Protein AF-A0A6B3FRG8-F1 (afdb_monomer_lite)

Sequence (74 aa):
GGYGILREYLTGAYGEAEGTELARPDFVALAESFGVPAVTTTAAGLGADLAEALTSGGPRVVVLRERLRMFGES

Foldseek 3Di:
DFDLVQQVVCCVVPVGDDPGDDDDDPVQVVCVVVVAHEDEDEPVCVVVVVVCCVVVPDHHYYHYDDDDDDPDDD

Radius of gyration: 15.79 Å; chains: 1; bounding box: 30×27×42 Å

pLDDT: mean 86.7, std 12.34, range [42.84, 98.0]

Secondary structure (DSSP, 8-state):
-B-HHHHHHHHHHHSS--S-B-----HHHHHHHTT--EEEE-TTTHHHHHHHHHHSSS--EEEE------TT--

Structure (mmCIF, N/CA/C/O backbone):
data_AF-A0A6B3FRG8-F1
#
_entry.id   AF-A0A6B3FRG8-F1
#
loop_
_atom_site.group_PDB
_atom_site.id
_atom_site.type_symbol
_atom_site.label_atom_id
_atom_site.label_alt_id
_atom_site.label_comp_id
_atom_site.label_asym_id
_atom_site.label_entity_id
_atom_site.label_seq_id
_atom_site.pdbx_PDB_ins_code
_atom_site.Cartn_x
_atom_site.Cartn_y
_atom_site.Cartn_z
_atom_site.occupancy
_atom_site.B_iso_or_equiv
_atom_site.auth_seq_id
_atom_site.auth_comp_id
_atom_site.auth_asym_id
_atom_site.auth_atom_id
_atom_site.pdbx_PDB_model_num
ATOM 1 N N . GLY A 1 1 ? 3.284 -4.815 -10.639 1.00 70.06 1 GLY A N 1
ATOM 2 C CA . GLY A 1 1 ? 4.182 -4.787 -9.463 1.00 70.06 1 GLY A CA 1
ATOM 3 C C . GLY A 1 1 ? 5.526 -5.288 -9.932 1.00 70.06 1 GLY A C 1
ATOM 4 O O . GLY A 1 1 ? 5.661 -5.487 -11.130 1.00 70.06 1 GLY A O 1
ATOM 5 N N . GLY A 1 2 ? 6.504 -5.495 -9.053 1.00 82.44 2 GLY A N 1
ATOM 6 C CA . GLY A 1 2 ? 7.774 -6.081 -9.485 1.00 82.44 2 GLY A CA 1
ATOM 7 C C . GLY A 1 2 ? 9.017 -5.417 -8.919 1.00 82.44 2 GLY A C 1
ATOM 8 O O . GLY A 1 2 ? 8.943 -4.631 -7.974 1.00 82.44 2 GLY A O 1
ATOM 9 N N . TYR A 1 3 ? 10.156 -5.735 -9.523 1.00 79.62 3 TYR A N 1
ATOM 10 C CA . TYR A 1 3 ? 11.473 -5.282 -9.088 1.00 79.62 3 TYR A CA 1
ATOM 11 C C . TYR A 1 3 ? 11.850 -3.963 -9.776 1.00 79.62 3 TYR A C 1
ATOM 13 O O . TYR A 1 3 ? 12.589 -3.957 -10.755 1.00 79.62 3 TYR A O 1
ATOM 21 N N . GLY A 1 4 ? 11.327 -2.839 -9.271 1.00 77.94 4 GLY A N 1
ATOM 22 C CA . GLY A 1 4 ? 11.490 -1.512 -9.890 1.00 77.94 4 GLY A CA 1
ATOM 23 C C . GLY A 1 4 ? 12.947 -1.080 -10.105 1.00 77.94 4 GLY A C 1
ATOM 24 O O . GLY A 1 4 ? 13.292 -0.666 -11.203 1.00 77.94 4 GLY A O 1
ATOM 25 N N . ILE A 1 5 ? 13.813 -1.274 -9.106 1.00 78.75 5 ILE A N 1
ATOM 26 C CA . ILE A 1 5 ? 15.249 -0.953 -9.212 1.00 78.75 5 ILE A CA 1
ATOM 27 C C . ILE A 1 5 ? 15.934 -1.830 -10.273 1.00 78.75 5 ILE A C 1
ATOM 29 O O . ILE A 1 5 ? 16.711 -1.347 -11.089 1.00 78.75 5 ILE A O 1
ATOM 33 N N . LEU A 1 6 ? 15.616 -3.129 -10.299 1.00 79.31 6 LEU A N 1
ATOM 34 C CA . LEU A 1 6 ? 16.189 -4.053 -11.280 1.00 79.31 6 LEU A CA 1
ATOM 35 C C . LEU A 1 6 ? 15.721 -3.724 -12.703 1.00 79.31 6 LEU A C 1
ATOM 37 O O . LEU A 1 6 ? 16.504 -3.831 -13.640 1.00 79.31 6 LEU A O 1
ATOM 41 N N . ARG A 1 7 ? 14.467 -3.286 -12.867 1.00 82.50 7 ARG A N 1
ATOM 42 C CA . ARG A 1 7 ? 13.934 -2.824 -14.153 1.00 82.50 7 ARG A CA 1
ATOM 43 C C . ARG A 1 7 ? 14.716 -1.628 -14.680 1.00 82.50 7 ARG A C 1
ATOM 45 O O . ARG A 1 7 ? 15.095 -1.635 -15.847 1.00 82.50 7 ARG A O 1
ATOM 52 N N . GLU A 1 8 ? 14.947 -0.623 -13.837 1.00 78.44 8 GLU A N 1
ATOM 53 C CA . GLU A 1 8 ? 15.724 0.566 -14.204 1.00 78.44 8 GLU A CA 1
ATOM 54 C C . GLU A 1 8 ? 17.156 0.179 -14.609 1.00 78.44 8 GLU A C 1
ATOM 56 O O . GLU A 1 8 ? 17.617 0.601 -15.667 1.00 78.44 8 GLU A O 1
ATOM 61 N N . TYR A 1 9 ? 17.822 -0.716 -13.867 1.00 83.00 9 TYR A N 1
ATOM 62 C CA . TYR A 1 9 ? 19.152 -1.211 -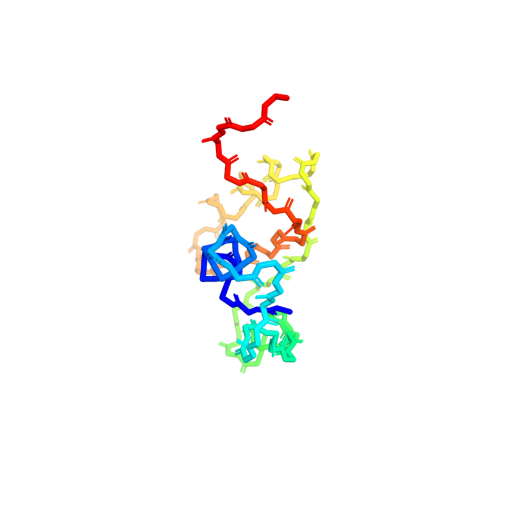14.247 1.00 83.00 9 TYR A CA 1
ATOM 63 C C . TYR A 1 9 ? 19.177 -1.987 -15.564 1.00 83.00 9 TYR A C 1
ATOM 65 O O . TYR A 1 9 ? 20.061 -1.752 -16.385 1.00 83.00 9 TYR A O 1
ATOM 73 N N . LEU A 1 10 ? 18.228 -2.900 -15.787 1.00 80.25 10 LEU A N 1
ATOM 74 C CA . LEU A 1 10 ? 18.175 -3.669 -17.033 1.00 80.25 10 LEU A CA 1
ATOM 75 C C . LEU A 1 10 ? 17.886 -2.764 -18.231 1.00 80.25 10 LEU A C 1
ATOM 77 O O . LEU A 1 10 ? 18.555 -2.871 -19.252 1.00 80.25 10 LEU A O 1
ATOM 81 N N . THR A 1 11 ? 16.974 -1.806 -18.069 1.00 84.31 11 THR A N 1
ATOM 82 C CA . THR A 1 11 ? 16.669 -0.818 -19.111 1.00 84.31 11 THR A CA 1
ATOM 83 C C . THR A 1 11 ? 17.888 0.052 -19.416 1.00 84.31 11 THR A C 1
ATOM 85 O O . THR A 1 11 ? 18.215 0.254 -20.581 1.00 84.31 11 THR A O 1
ATOM 88 N N . GLY A 1 12 ? 18.603 0.521 -18.388 1.00 81.44 12 GLY A N 1
ATOM 89 C CA . GLY A 1 12 ? 19.812 1.326 -18.564 1.00 81.44 12 GLY A CA 1
ATOM 90 C C . GLY A 1 12 ? 20.974 0.564 -19.213 1.00 81.44 12 GLY A C 1
ATOM 91 O O . GLY A 1 12 ? 21.720 1.144 -19.997 1.00 81.44 12 GLY A O 1
ATOM 92 N N . ALA A 1 13 ? 21.129 -0.730 -18.915 1.00 82.38 13 ALA A N 1
ATOM 93 C CA . ALA A 1 13 ? 22.229 -1.546 -19.432 1.00 82.38 13 ALA A CA 1
ATOM 94 C C . ALA A 1 13 ? 21.939 -2.196 -20.797 1.00 82.38 13 ALA A C 1
ATOM 96 O O . ALA A 1 13 ? 22.866 -2.388 -21.583 1.00 82.38 13 ALA A O 1
ATOM 97 N N . TYR A 1 14 ? 20.680 -2.542 -21.079 1.00 82.38 14 TYR A N 1
ATOM 98 C CA . TYR A 1 14 ? 20.302 -3.400 -22.211 1.00 82.38 14 TYR A CA 1
ATOM 99 C C . TYR A 1 14 ? 19.163 -2.839 -23.074 1.00 82.38 14 TYR A C 1
ATOM 101 O O . TYR A 1 14 ? 18.802 -3.451 -24.073 1.00 82.38 14 TYR A O 1
ATOM 109 N N . GLY A 1 15 ? 18.597 -1.679 -22.730 1.00 83.75 15 GLY A N 1
ATOM 110 C CA . GLY A 1 15 ? 17.506 -1.041 -23.477 1.00 83.75 15 GLY A CA 1
ATOM 111 C C . GLY A 1 15 ? 16.115 -1.620 -23.200 1.00 83.75 15 GLY A C 1
ATOM 112 O O . GLY A 1 15 ? 15.116 -0.992 -23.545 1.00 83.75 15 GLY A O 1
ATOM 113 N N . GLU A 1 16 ? 16.029 -2.768 -22.528 1.00 81.12 16 GLU A N 1
ATOM 114 C CA . GLU A 1 16 ? 14.779 -3.405 -22.118 1.00 81.12 16 GLU A CA 1
ATOM 115 C C . GLU A 1 16 ? 14.941 -4.171 -20.798 1.00 81.12 16 GLU A C 1
ATOM 117 O O . GLU A 1 16 ? 16.045 -4.539 -20.398 1.00 81.12 16 GLU A O 1
ATOM 122 N N . ALA A 1 17 ? 13.829 -4.396 -20.096 1.00 81.00 17 ALA A N 1
ATOM 123 C CA . ALA A 1 17 ? 13.808 -5.148 -18.848 1.00 81.00 17 ALA A CA 1
ATOM 124 C C . ALA A 1 17 ? 13.006 -6.442 -19.005 1.00 81.00 17 ALA A C 1
ATOM 126 O O . ALA A 1 17 ? 11.829 -6.409 -19.359 1.00 81.00 17 ALA A O 1
ATOM 127 N N . GLU A 1 18 ? 13.616 -7.571 -18.646 1.00 82.25 18 GLU A N 1
ATOM 128 C CA . GLU A 1 18 ? 12.984 -8.892 -18.660 1.00 82.25 18 GLU A CA 1
ATOM 129 C C . GLU A 1 18 ? 12.824 -9.438 -17.230 1.00 82.25 18 GLU A C 1
ATOM 131 O O . GLU A 1 18 ? 13.645 -9.176 -16.352 1.00 82.25 18 GLU A O 1
ATOM 136 N N . GLY A 1 19 ? 11.733 -10.162 -16.957 1.00 82.69 19 GLY A N 1
ATOM 137 C CA . GLY A 1 19 ? 11.509 -10.848 -15.672 1.00 82.69 19 GLY A CA 1
ATOM 138 C C . GLY A 1 19 ? 11.252 -9.946 -14.455 1.00 82.69 19 GLY A C 1
ATOM 139 O O . GLY A 1 19 ? 11.116 -10.440 -13.337 1.00 82.69 19 GLY A O 1
ATOM 140 N N . THR A 1 20 ? 11.164 -8.626 -14.637 1.00 80.12 20 THR A N 1
ATOM 141 C CA . THR A 1 20 ? 10.957 -7.673 -13.530 1.00 80.12 20 THR A CA 1
ATOM 142 C C . THR A 1 20 ? 9.495 -7.331 -13.277 1.00 80.12 20 THR A C 1
ATOM 144 O O . THR A 1 20 ? 9.187 -6.776 -12.220 1.00 80.12 20 THR A O 1
ATOM 147 N N . GLU A 1 21 ? 8.593 -7.660 -14.205 1.00 79.69 21 GLU A N 1
ATOM 148 C CA . GLU A 1 21 ? 7.154 -7.452 -14.050 1.00 79.69 21 GLU A CA 1
ATOM 149 C C . GLU A 1 21 ? 6.507 -8.617 -13.310 1.00 79.69 21 GLU A C 1
ATOM 151 O O . GLU A 1 21 ? 6.541 -9.761 -13.755 1.00 79.69 21 GLU A O 1
ATOM 156 N N . LEU A 1 22 ? 5.857 -8.308 -12.191 1.00 76.50 22 LEU A N 1
ATOM 157 C CA . LEU A 1 22 ? 5.093 -9.277 -11.415 1.00 76.50 22 LEU A CA 1
ATOM 158 C C . LEU A 1 22 ? 3.626 -8.862 -11.340 1.00 76.50 22 LEU A C 1
ATOM 160 O O . LEU A 1 22 ? 3.302 -7.669 -11.189 1.00 76.50 22 LEU A O 1
ATOM 164 N N . ALA A 1 23 ? 2.742 -9.864 -11.357 1.00 78.75 23 ALA A N 1
ATOM 165 C CA . ALA A 1 23 ? 1.343 -9.686 -10.996 1.00 78.75 23 ALA A CA 1
ATOM 166 C C . ALA A 1 23 ? 1.279 -9.042 -9.605 1.00 78.75 23 ALA A C 1
ATOM 168 O O . ALA A 1 23 ? 1.910 -9.511 -8.658 1.00 78.75 23 ALA A O 1
ATOM 169 N N . ARG A 1 24 ? 0.589 -7.902 -9.495 1.00 77.88 24 ARG A N 1
ATOM 170 C CA . ARG A 1 24 ? 0.500 -7.158 -8.235 1.00 77.88 24 ARG A CA 1
ATOM 171 C C . ARG A 1 24 ? -0.682 -7.731 -7.447 1.00 77.88 24 ARG A C 1
ATOM 173 O O . ARG A 1 24 ? -1.803 -7.573 -7.927 1.00 77.88 24 ARG A O 1
ATOM 180 N N . PRO A 1 25 ? -0.462 -8.388 -6.295 1.00 81.19 25 PRO A N 1
ATOM 181 C CA . PRO A 1 25 ? -1.571 -8.865 -5.486 1.00 81.19 25 PRO A CA 1
ATOM 182 C C . PRO A 1 25 ? -2.357 -7.682 -4.920 1.00 81.19 25 PRO A C 1
ATOM 184 O O . PRO A 1 25 ? -1.833 -6.570 -4.777 1.00 81.19 25 PRO A O 1
ATOM 187 N N . ASP A 1 26 ? -3.621 -7.933 -4.593 1.00 91.44 26 ASP A N 1
ATOM 188 C CA . ASP A 1 26 ? -4.416 -6.987 -3.826 1.00 91.44 26 ASP A CA 1
ATOM 189 C C . ASP A 1 26 ? -3.931 -6.987 -2.370 1.00 91.44 26 ASP A C 1
ATOM 191 O O . ASP A 1 26 ? -4.295 -7.838 -1.560 1.00 91.44 26 ASP A O 1
ATOM 195 N N . PHE A 1 27 ? -3.044 -6.045 -2.057 1.00 92.94 27 PHE A N 1
ATOM 196 C CA . PHE A 1 27 ? -2.458 -5.911 -0.726 1.00 92.94 27 PHE A CA 1
ATOM 197 C C . PHE A 1 27 ? -3.467 -5.481 0.345 1.00 92.94 27 PHE A C 1
ATOM 199 O O . PHE A 1 27 ? -3.21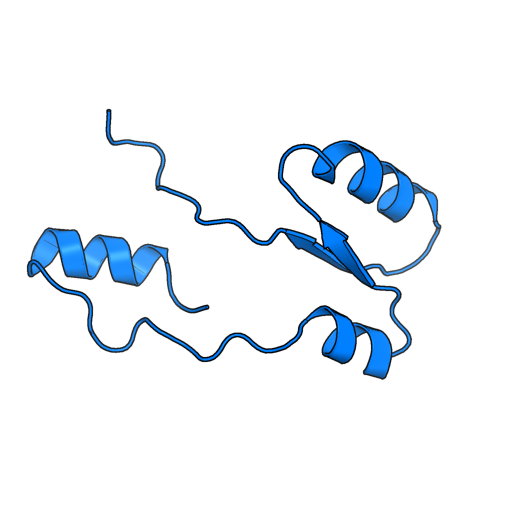9 -5.749 1.518 1.00 92.94 27 PHE A O 1
ATOM 206 N N . VAL A 1 28 ? -4.582 -4.844 -0.038 1.00 96.38 28 VAL A N 1
ATOM 207 C CA . VAL A 1 28 ? -5.655 -4.512 0.910 1.00 96.38 28 VAL A CA 1
ATOM 208 C C . VAL A 1 28 ? -6.353 -5.800 1.315 1.00 96.38 28 VAL A C 1
ATOM 210 O O . VAL A 1 28 ? -6.323 -6.155 2.490 1.00 96.38 28 VAL A O 1
ATOM 213 N N . ALA A 1 29 ? -6.850 -6.560 0.336 1.00 95.81 29 ALA A N 1
ATOM 214 C CA . ALA A 1 29 ? -7.520 -7.832 0.599 1.00 95.81 29 ALA A CA 1
ATOM 215 C C . ALA A 1 29 ? -6.611 -8.824 1.350 1.00 95.81 29 ALA A C 1
ATOM 217 O O . ALA A 1 29 ? -7.061 -9.540 2.245 1.00 95.81 29 ALA A O 1
ATOM 218 N N . LEU A 1 30 ? -5.312 -8.845 1.026 1.00 95.06 30 LEU A N 1
ATOM 219 C CA . LEU A 1 30 ? -4.337 -9.657 1.748 1.00 95.06 30 LEU A CA 1
ATOM 220 C C . LEU A 1 30 ? -4.256 -9.253 3.224 1.00 95.06 30 LEU A C 1
ATOM 222 O O . LEU A 1 30 ? -4.378 -10.120 4.079 1.00 95.06 30 LEU A O 1
ATOM 226 N N . ALA A 1 31 ? -4.069 -7.970 3.536 1.00 96.88 31 ALA A N 1
ATOM 227 C CA . ALA A 1 31 ? -3.971 -7.499 4.918 1.00 96.88 31 ALA A CA 1
ATOM 228 C C . ALA A 1 31 ? -5.263 -7.759 5.713 1.00 96.88 31 ALA A C 1
ATOM 230 O O . ALA A 1 31 ? -5.212 -8.268 6.836 1.00 96.88 31 ALA A O 1
ATOM 231 N N . GLU A 1 32 ? -6.416 -7.504 5.096 1.00 97.19 32 GLU A N 1
ATOM 232 C CA . GLU A 1 32 ? -7.728 -7.737 5.702 1.00 97.19 32 GLU A CA 1
ATOM 233 C C . GLU A 1 32 ? -7.960 -9.217 6.031 1.00 97.19 32 GLU A C 1
ATOM 235 O O . GLU A 1 32 ? -8.548 -9.526 7.067 1.00 97.19 32 GLU A O 1
ATOM 240 N N . SER A 1 33 ? -7.428 -10.149 5.229 1.00 97.75 33 SER A N 1
ATOM 241 C CA . SER A 1 33 ? -7.510 -11.590 5.525 1.00 97.75 33 SER A CA 1
ATOM 242 C C . SER A 1 33 ? -6.795 -12.004 6.822 1.00 97.75 33 SER A C 1
ATOM 244 O O . SER A 1 33 ? -7.139 -13.027 7.412 1.00 97.75 33 SER A O 1
ATOM 246 N N . PHE A 1 34 ? -5.849 -11.189 7.307 1.00 96.56 34 PHE A N 1
ATOM 247 C CA . PHE A 1 34 ? -5.179 -11.354 8.604 1.00 96.56 34 PHE A CA 1
ATOM 248 C C . PHE A 1 34 ? -5.809 -10.500 9.717 1.00 96.56 34 PHE A C 1
ATOM 250 O O . PHE A 1 34 ? -5.257 -10.411 10.812 1.00 96.56 34 PHE A O 1
ATOM 257 N N . GLY A 1 35 ? -6.947 -9.849 9.453 1.00 96.94 35 GLY A N 1
ATOM 258 C CA . GLY A 1 35 ? -7.599 -8.939 10.395 1.00 96.94 35 GLY A CA 1
ATOM 259 C C . GLY A 1 35 ? -6.869 -7.605 10.576 1.00 96.94 35 GLY A C 1
ATOM 260 O O . GLY A 1 35 ? -7.117 -6.908 11.559 1.00 96.94 35 GLY A O 1
ATOM 261 N N . VAL A 1 36 ? -5.965 -7.244 9.659 1.00 98.00 36 VAL A N 1
ATOM 262 C CA . VAL A 1 36 ? -5.229 -5.975 9.694 1.00 98.00 36 VAL A CA 1
ATOM 263 C C . VAL A 1 36 ? -5.961 -4.942 8.831 1.00 98.00 36 VAL A C 1
ATOM 265 O O . VAL A 1 36 ? -6.093 -5.164 7.627 1.00 98.00 36 VAL A O 1
ATOM 268 N N . PRO A 1 37 ? -6.411 -3.800 9.391 1.00 97.75 37 PRO A N 1
ATOM 269 C CA . PRO A 1 37 ? -7.036 -2.741 8.606 1.00 97.75 37 PRO A CA 1
ATOM 270 C C . PRO A 1 37 ? -6.087 -2.200 7.536 1.00 97.75 37 PRO A C 1
ATOM 272 O O . PRO A 1 37 ? -4.915 -1.914 7.818 1.00 97.75 37 PRO A O 1
ATOM 275 N N . ALA A 1 38 ? -6.600 -2.026 6.319 1.00 97.62 38 ALA A N 1
ATOM 276 C CA . ALA A 1 38 ? -5.810 -1.563 5.192 1.00 97.62 38 ALA A CA 1
ATOM 277 C C . ALA A 1 38 ? -6.551 -0.540 4.330 1.00 97.62 38 ALA A C 1
ATOM 279 O O . ALA A 1 38 ? -7.761 -0.614 4.149 1.00 97.62 38 ALA A O 1
ATOM 280 N N . VAL A 1 39 ? -5.806 0.412 3.768 1.00 97.19 39 VAL A N 1
ATOM 281 C CA . VAL A 1 39 ? -6.336 1.437 2.860 1.00 97.19 39 VAL A CA 1
ATOM 282 C C . VAL A 1 39 ? -5.422 1.600 1.650 1.00 97.19 39 VAL A C 1
ATOM 284 O O . VAL A 1 39 ? -4.199 1.501 1.759 1.00 97.19 39 VAL A O 1
ATOM 287 N N . THR A 1 40 ? -6.004 1.847 0.475 1.00 96.75 40 THR A N 1
ATOM 288 C CA . THR A 1 40 ? -5.251 2.311 -0.700 1.00 96.75 40 THR A CA 1
ATOM 289 C C . THR A 1 40 ? -5.262 3.833 -0.734 1.00 96.75 40 THR A C 1
ATOM 291 O O . THR A 1 40 ? -6.325 4.434 -0.630 1.00 96.75 40 THR A O 1
ATOM 294 N N . THR A 1 41 ? -4.097 4.446 -0.942 1.00 96.62 41 THR A N 1
ATOM 295 C CA . THR A 1 41 ? -3.931 5.905 -0.946 1.00 96.62 41 THR A CA 1
ATOM 296 C C . THR A 1 41 ? -3.273 6.429 -2.227 1.00 96.62 41 THR A C 1
ATOM 298 O O . THR A 1 41 ? -2.800 5.668 -3.080 1.00 96.62 41 THR A O 1
ATOM 301 N N . THR A 1 42 ? -3.229 7.755 -2.340 1.00 95.00 42 THR A N 1
ATOM 302 C CA . THR A 1 42 ? -2.524 8.530 -3.368 1.00 95.00 42 THR A CA 1
ATOM 303 C C . THR A 1 42 ? -1.438 9.391 -2.724 1.00 95.00 42 THR A C 1
ATOM 305 O O . THR A 1 42 ? -1.450 9.612 -1.516 1.00 95.00 42 THR A O 1
ATOM 308 N N . ALA A 1 43 ? -0.518 9.944 -3.520 1.00 93.44 43 ALA A N 1
ATOM 309 C CA . ALA A 1 43 ? 0.523 10.835 -2.998 1.00 93.44 43 ALA A CA 1
ATOM 310 C C . ALA A 1 43 ? -0.048 12.050 -2.235 1.00 93.44 43 ALA A C 1
ATOM 312 O O . ALA A 1 43 ? 0.528 12.468 -1.236 1.00 93.44 43 ALA A O 1
ATOM 313 N N . ALA A 1 44 ? -1.200 12.577 -2.668 1.00 95.31 44 ALA A N 1
ATOM 314 C CA . ALA A 1 44 ? -1.871 13.692 -2.000 1.00 95.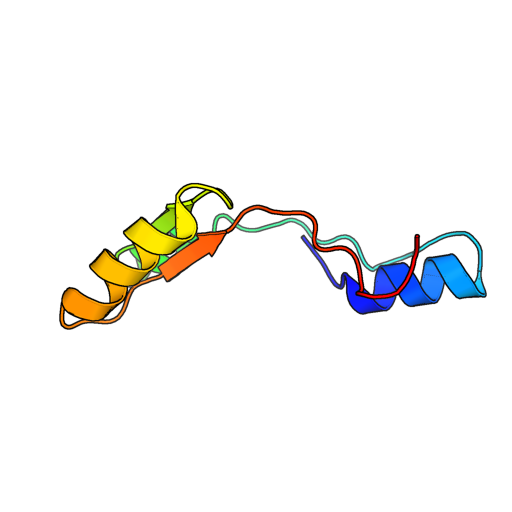31 44 ALA A CA 1
ATOM 315 C C . ALA A 1 44 ? -2.498 13.295 -0.650 1.00 95.31 44 ALA A C 1
ATOM 317 O O . ALA A 1 44 ? -2.486 14.089 0.286 1.00 95.31 44 ALA A O 1
ATOM 318 N N . GLY A 1 45 ? -3.037 12.074 -0.545 1.00 96.06 45 GLY A N 1
ATOM 319 C CA . GLY A 1 45 ? -3.697 11.566 0.667 1.00 96.06 45 GLY A CA 1
ATOM 320 C C . GLY A 1 45 ? -2.746 10.943 1.691 1.00 96.06 45 GLY A C 1
ATOM 321 O O . GLY A 1 45 ? -3.079 10.866 2.871 1.00 96.06 45 GLY A O 1
ATOM 322 N N . LEU A 1 46 ? -1.540 10.562 1.262 1.00 96.44 46 LEU A N 1
ATOM 323 C CA . LEU A 1 46 ? -0.602 9.762 2.049 1.00 96.44 46 LEU A CA 1
ATOM 324 C C . LEU A 1 46 ? -0.334 10.329 3.448 1.00 96.44 46 LEU A C 1
ATOM 326 O O . LEU A 1 46 ? -0.265 9.572 4.412 1.00 96.44 46 LEU A O 1
ATOM 330 N N . GLY A 1 47 ? -0.183 11.651 3.569 1.00 97.62 47 GLY A N 1
ATOM 331 C CA . GLY A 1 47 ? 0.084 12.289 4.858 1.00 97.62 47 GLY A CA 1
ATOM 332 C C . GLY A 1 47 ? -1.055 12.099 5.864 1.00 97.62 47 GLY A C 1
ATOM 333 O O . GLY A 1 47 ? -0.799 11.786 7.025 1.00 97.62 47 GLY A O 1
ATOM 334 N N . ALA A 1 48 ? -2.303 12.246 5.414 1.00 98.00 48 ALA A N 1
ATOM 335 C CA . ALA A 1 48 ? -3.478 12.071 6.261 1.00 98.00 48 ALA A CA 1
ATOM 336 C C . ALA A 1 48 ? -3.660 10.600 6.660 1.00 98.00 48 ALA A C 1
ATOM 338 O O . ALA A 1 48 ? -3.814 10.300 7.844 1.00 98.00 48 ALA A O 1
ATOM 339 N N . ASP A 1 49 ? -3.543 9.685 5.696 1.00 97.75 49 ASP A N 1
ATOM 340 C CA . ASP A 1 49 ? -3.741 8.252 5.935 1.00 97.75 49 ASP A CA 1
ATOM 341 C C . ASP A 1 49 ? -2.658 7.665 6.854 1.00 97.75 49 ASP A C 1
ATOM 343 O O . ASP A 1 49 ? -2.938 6.809 7.694 1.00 97.75 49 ASP A O 1
ATOM 347 N N . LEU A 1 50 ? -1.415 8.155 6.754 1.00 97.50 50 LEU A N 1
ATOM 348 C CA . LEU A 1 50 ? -0.351 7.786 7.690 1.00 97.50 50 LEU A CA 1
ATOM 349 C C . LEU A 1 50 ? -0.606 8.331 9.096 1.00 97.50 50 LEU A C 1
ATOM 351 O O . LEU A 1 50 ? -0.387 7.609 10.068 1.00 97.50 50 LEU A O 1
ATOM 355 N N . ALA A 1 51 ? -1.062 9.578 9.225 1.00 97.81 51 ALA A N 1
ATOM 356 C CA . ALA A 1 51 ? -1.365 10.162 10.530 1.00 97.81 51 ALA A 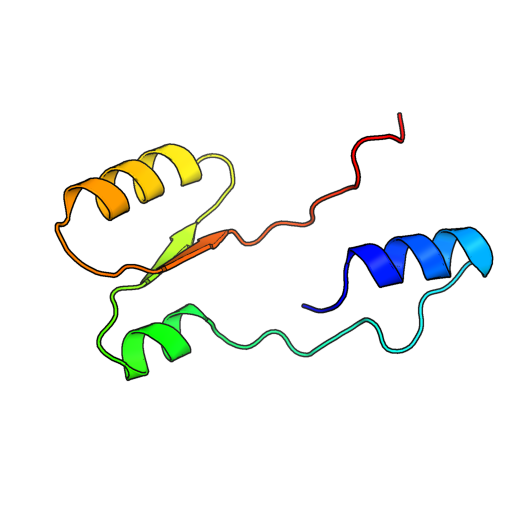CA 1
ATOM 357 C C . ALA A 1 51 ? -2.481 9.385 11.248 1.00 97.81 51 ALA A C 1
ATOM 359 O O . ALA A 1 51 ? -2.351 9.064 12.434 1.00 97.81 51 ALA A O 1
ATOM 360 N N . GLU A 1 52 ? -3.543 9.013 10.528 1.00 97.12 52 GLU A N 1
ATOM 361 C CA . GLU A 1 52 ? -4.587 8.136 11.063 1.00 97.12 52 GLU A CA 1
ATOM 362 C C . GLU A 1 52 ? -4.005 6.773 11.458 1.00 97.12 52 GLU A C 1
ATOM 364 O O . GLU A 1 52 ? -4.226 6.290 12.572 1.00 97.12 52 GLU A O 1
ATOM 369 N N . ALA A 1 53 ? -3.211 6.161 10.574 1.00 96.62 53 ALA A N 1
ATOM 370 C CA . ALA A 1 53 ? -2.673 4.836 10.826 1.00 96.62 53 ALA A CA 1
ATOM 371 C C . ALA A 1 53 ? -1.810 4.791 12.098 1.00 96.62 53 ALA A C 1
ATOM 373 O O . ALA A 1 53 ? -1.985 3.904 12.935 1.00 96.62 53 ALA A O 1
ATOM 374 N N . LEU A 1 54 ? -0.937 5.785 12.275 1.00 96.44 54 LEU A N 1
ATOM 375 C CA . LEU A 1 54 ? -0.020 5.894 13.411 1.00 96.44 54 LEU A CA 1
ATOM 376 C C . LEU A 1 54 ? -0.731 6.172 14.743 1.00 96.44 54 LEU A C 1
ATOM 378 O O . LEU A 1 54 ? -0.259 5.729 15.788 1.00 96.44 54 LEU A O 1
ATOM 382 N N . THR A 1 55 ? -1.860 6.884 14.729 1.00 97.19 55 THR A N 1
ATOM 383 C CA . THR A 1 55 ? -2.606 7.239 15.953 1.00 97.19 55 THR A CA 1
ATOM 384 C C . THR A 1 55 ? -3.602 6.168 16.400 1.00 97.19 55 THR A C 1
ATOM 386 O O . THR A 1 55 ? -4.092 6.206 17.525 1.00 97.19 55 THR A O 1
ATOM 389 N N . SER A 1 56 ? -3.875 5.178 15.553 1.00 93.00 56 SER A N 1
ATOM 390 C CA . SER A 1 56 ? -4.907 4.163 15.778 1.00 93.00 56 SER A CA 1
ATOM 391 C C . SER A 1 56 ? -4.600 3.068 16.810 1.00 93.00 56 SER A C 1
ATOM 393 O O . SER A 1 56 ? -5.493 2.292 17.152 1.00 93.00 56 SER A O 1
ATOM 395 N N . GLY A 1 57 ? -3.352 2.965 17.279 1.00 88.94 57 GLY A N 1
ATOM 396 C CA . GLY A 1 57 ? -2.960 2.024 18.335 1.00 88.94 57 GLY A CA 1
ATOM 397 C C . GLY A 1 57 ? -2.851 0.549 17.922 1.00 88.94 57 GLY A C 1
ATOM 398 O O . GLY A 1 57 ? -2.871 -0.316 18.794 1.00 88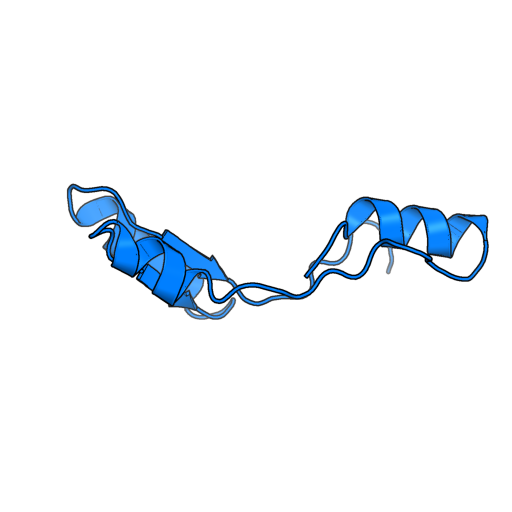.94 57 GLY A O 1
ATOM 399 N N . GLY A 1 58 ? -2.715 0.237 16.628 1.00 93.38 58 GLY A N 1
ATOM 400 C CA . GLY A 1 58 ? -2.574 -1.141 16.145 1.00 93.38 58 GLY A CA 1
ATOM 401 C C . GLY A 1 58 ? -1.901 -1.255 14.773 1.00 93.38 58 GLY A C 1
ATOM 402 O O . GLY A 1 58 ? -1.642 -0.237 14.127 1.00 93.38 58 GLY A O 1
ATOM 403 N N . PRO A 1 59 ? -1.595 -2.485 14.316 1.00 96.44 59 PRO A N 1
ATOM 404 C CA . PRO A 1 59 ? -1.023 -2.702 12.994 1.00 96.44 59 PRO A CA 1
ATOM 405 C C . PRO A 1 59 ? -2.004 -2.243 11.915 1.00 96.44 59 PRO A C 1
ATOM 407 O O . PRO A 1 59 ? -3.198 -2.537 11.985 1.00 96.44 59 PRO A O 1
ATOM 410 N N . ARG A 1 60 ? -1.489 -1.536 10.909 1.00 97.50 60 ARG A N 1
ATOM 411 C CA . ARG A 1 60 ? -2.251 -1.056 9.754 1.00 97.50 60 ARG A CA 1
ATOM 412 C C . ARG A 1 60 ? -1.398 -1.076 8.502 1.00 97.50 60 ARG A C 1
ATOM 414 O O . ARG A 1 60 ? -0.177 -0.936 8.575 1.00 97.50 60 ARG A O 1
ATOM 42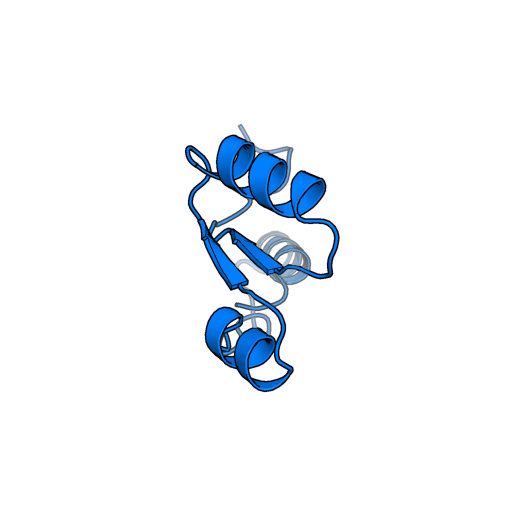1 N N . VAL A 1 61 ? -2.051 -1.213 7.355 1.00 97.69 61 VAL A N 1
ATOM 422 C CA . VAL A 1 61 ? -1.398 -1.197 6.044 1.00 97.69 61 VAL A CA 1
ATOM 423 C C . VAL A 1 61 ? -1.909 -0.013 5.225 1.00 97.69 61 VAL A C 1
ATOM 425 O O . VAL A 1 61 ? -3.102 0.122 4.979 1.00 97.69 61 VAL A O 1
ATOM 428 N N . VAL A 1 62 ? -0.996 0.836 4.755 1.00 97.62 62 VAL A N 1
ATOM 429 C CA . VAL A 1 62 ? -1.302 1.932 3.825 1.00 97.62 62 VAL A CA 1
ATOM 430 C C . VAL A 1 62 ? -0.624 1.625 2.493 1.00 97.62 62 VAL A C 1
ATOM 432 O O . VAL A 1 62 ? 0.602 1.616 2.390 1.00 97.62 62 VAL A O 1
ATOM 435 N N . VAL A 1 63 ? -1.417 1.336 1.463 1.00 96.19 63 VAL A N 1
ATOM 436 C CA . VAL A 1 63 ? -0.928 0.955 0.134 1.00 96.19 63 VAL A CA 1
ATOM 437 C C . VAL A 1 63 ? -0.889 2.184 -0.765 1.00 96.19 63 VAL A C 1
ATOM 439 O O . VAL A 1 63 ? -1.898 2.573 -1.353 1.00 96.19 63 VAL A O 1
ATOM 442 N N . LEU A 1 64 ? 0.294 2.774 -0.929 1.00 94.75 64 LEU A N 1
ATOM 443 C CA . LEU A 1 64 ? 0.513 3.798 -1.948 1.00 94.75 64 LEU A CA 1
ATOM 444 C C . LEU A 1 64 ? 0.678 3.141 -3.322 1.00 94.75 64 LEU A C 1
ATOM 446 O O . LEU A 1 64 ? 1.638 2.408 -3.583 1.00 94.75 64 LEU A O 1
ATOM 450 N N . ARG A 1 65 ? -0.252 3.427 -4.234 1.00 87.00 65 ARG A N 1
ATOM 451 C CA . ARG A 1 65 ? -0.121 3.028 -5.637 1.00 87.00 65 ARG A CA 1
ATOM 452 C C . ARG A 1 65 ? 0.553 4.148 -6.409 1.00 87.00 65 ARG A C 1
ATOM 454 O O . ARG A 1 65 ? -0.129 5.037 -6.900 1.00 87.00 65 ARG A O 1
ATOM 461 N N . GLU A 1 66 ? 1.876 4.073 -6.539 1.00 85.75 66 GLU A N 1
ATOM 462 C CA . GLU A 1 66 ? 2.590 4.991 -7.422 1.00 85.75 66 GLU A CA 1
ATOM 463 C C . GLU A 1 66 ? 3.770 4.352 -8.173 1.00 85.75 66 GLU A C 1
ATOM 465 O O . GLU A 1 66 ? 4.308 3.318 -7.760 1.00 85.75 66 GLU A O 1
ATOM 470 N N . ARG A 1 67 ? 4.140 4.950 -9.312 1.00 77.00 67 ARG A N 1
ATOM 471 C CA . ARG A 1 67 ? 5.405 4.726 -10.015 1.00 77.00 67 ARG A CA 1
ATOM 472 C C . ARG A 1 67 ? 6.466 5.665 -9.453 1.00 77.00 67 ARG A C 1
ATOM 474 O O . ARG A 1 67 ? 6.516 6.842 -9.794 1.00 77.00 67 ARG A O 1
ATOM 481 N N . LEU A 1 68 ? 7.328 5.115 -8.608 1.00 71.44 68 LEU A N 1
ATOM 482 C CA . LEU A 1 68 ? 8.540 5.797 -8.176 1.00 71.44 68 LEU A CA 1
ATOM 483 C C . LEU A 1 68 ? 9.525 5.843 -9.347 1.00 71.44 68 LEU A C 1
ATOM 485 O O . LEU A 1 68 ? 9.669 4.852 -10.062 1.00 71.44 68 LEU A O 1
ATOM 489 N N . ARG A 1 69 ? 10.177 6.989 -9.528 1.00 68.12 69 ARG A N 1
ATOM 490 C CA . ARG A 1 69 ? 11.368 7.125 -10.370 1.00 68.12 69 ARG A CA 1
ATOM 491 C C . ARG A 1 69 ? 12.574 7.270 -9.456 1.00 68.12 69 ARG A C 1
ATOM 493 O O . ARG A 1 69 ? 12.457 7.948 -8.431 1.00 68.12 69 ARG A O 1
ATOM 500 N N . MET A 1 70 ? 13.698 6.642 -9.798 1.00 63.12 70 MET A N 1
ATOM 501 C CA . MET A 1 70 ? 14.947 6.880 -9.075 1.00 63.12 70 MET A CA 1
ATOM 502 C C . MET A 1 70 ? 15.291 8.377 -9.060 1.00 63.12 70 MET A C 1
ATOM 504 O O . MET A 1 70 ? 15.095 9.100 -10.038 1.00 63.12 70 MET A O 1
ATOM 508 N N . PHE A 1 71 ? 15.803 8.853 -7.927 1.00 65.62 71 PHE A N 1
ATOM 509 C CA . PHE A 1 71 ? 16.341 10.204 -7.819 1.00 65.62 71 PHE A CA 1
ATOM 510 C C . PHE A 1 71 ? 17.592 10.297 -8.701 1.00 65.62 71 PHE A C 1
ATOM 512 O O . PHE A 1 71 ? 18.609 9.697 -8.362 1.00 65.62 71 PHE A O 1
ATOM 519 N N . GLY A 1 72 ? 17.529 11.023 -9.822 1.00 51.91 72 GLY A N 1
ATOM 520 C CA . GLY A 1 72 ? 18.724 11.227 -10.646 1.00 51.91 72 GLY A CA 1
ATOM 521 C C . GLY A 1 72 ? 18.538 11.648 -12.099 1.00 51.91 72 GLY A C 1
ATOM 522 O O . GLY A 1 72 ? 19.524 12.061 -12.695 1.00 51.91 72 GLY A O 1
ATOM 523 N N . GLU A 1 73 ? 17.338 11.605 -12.675 1.00 42.84 73 GLU A N 1
ATOM 524 C CA . GLU A 1 73 ? 17.173 11.949 -14.096 1.00 42.84 73 GLU A CA 1
ATOM 525 C C . GLU A 1 73 ? 16.224 13.141 -14.267 1.00 42.84 73 GLU A C 1
ATOM 527 O O . GLU A 1 73 ? 15.017 13.039 -14.028 1.00 42.84 73 GLU A O 1
ATOM 532 N N . SER A 1 74 ? 16.821 14.289 -14.612 1.00 46.34 74 SER A N 1
ATOM 533 C CA . SER A 1 74 ? 16.164 15.517 -15.082 1.00 46.34 74 SER A CA 1
ATOM 534 C C . SER A 1 74 ? 15.942 15.477 -16.586 1.00 46.34 74 SER A C 1
ATOM 536 O O . SER A 1 74 ? 16.941 15.169 -17.277 1.00 46.34 74 SER A O 1
#